Protein AF-A0A061IMQ5-F1 (afdb_monomer_lite)

pLDDT: mean 77.33, std 14.71, range [47.0, 93.0]

Secondary structure (DSSP, 8-state):
-------HHHHHHHHSTT------------SS---------SSPPP----TTHHHHHHHHHHHHH-

Sequence (66 aa):
WCNLCIDLVAFTSEIFKGAVFQSLDGIIVSANCKLRKIFTLKSKPRETADKDGFLCIALAILELTM

Foldseek 3Di:
DDDADDDVQVVCCVPPPPDGDDDDPDDDDDDPDDDDDDDDDPDDDDDPDDPCNVVVVVVVVVVVVD

Structure (mmCIF, N/CA/C/O backbone):
data_AF-A0A061IMQ5-F1
#
_entry.id   AF-A0A061IMQ5-F1
#
loop_
_atom_site.group_PDB
_atom_site.id
_atom_site.type_symbol
_atom_site.label_atom_id
_atom_site.label_alt_id
_atom_site.label_comp_id
_atom_site.label_asym_id
_atom_site.label_entity_id
_atom_site.label_seq_id
_atom_site.pdbx_PDB_ins_code
_atom_site.Cartn_x
_atom_site.Cartn_y
_atom_site.Cartn_z
_atom_site.occupancy
_atom_site.B_iso_or_equiv
_atom_site.auth_seq_id
_atom_site.auth_comp_id
_atom_site.auth_asym_id
_atom_site.auth_atom_id
_atom_site.pdbx_PDB_model_num
ATOM 1 N N . TRP A 1 1 ? 19.376 0.309 -1.201 1.00 79.44 1 TRP A N 1
ATOM 2 C CA . TRP A 1 1 ? 18.114 -0.380 -0.870 1.00 79.44 1 TRP A CA 1
ATOM 3 C C . TRP A 1 1 ? 17.640 0.197 0.445 1.00 79.44 1 TRP A C 1
ATOM 5 O O . TRP A 1 1 ? 18.403 0.121 1.396 1.00 79.44 1 TRP A O 1
ATOM 15 N N . CYS A 1 2 ? 16.462 0.808 0.480 1.00 77.75 2 CYS A N 1
ATOM 16 C CA . CYS A 1 2 ? 15.848 1.354 1.691 1.00 77.75 2 CYS A CA 1
ATOM 17 C C . CYS A 1 2 ? 14.505 0.652 1.935 1.00 77.75 2 CYS A C 1
ATOM 19 O O . CYS A 1 2 ? 13.941 0.055 1.012 1.00 77.75 2 CYS A O 1
ATOM 21 N N . ASN A 1 3 ? 14.026 0.688 3.178 1.00 83.56 3 ASN A N 1
ATOM 22 C CA . ASN A 1 3 ? 12.704 0.188 3.538 1.00 83.56 3 ASN A CA 1
ATOM 23 C C . ASN A 1 3 ? 11.813 1.386 3.849 1.00 83.56 3 ASN A C 1
ATOM 25 O O . ASN A 1 3 ? 12.092 2.128 4.784 1.00 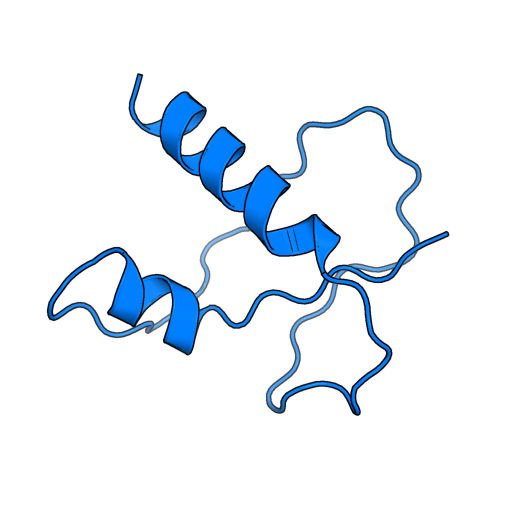83.56 3 ASN A O 1
ATOM 29 N N . LEU A 1 4 ? 10.735 1.545 3.088 1.00 85.12 4 LEU A N 1
ATOM 30 C CA . LEU A 1 4 ? 9.710 2.540 3.369 1.00 85.12 4 LEU A CA 1
ATOM 31 C C . LEU A 1 4 ? 8.562 1.865 4.122 1.00 85.12 4 LEU A C 1
ATOM 33 O O . LEU A 1 4 ? 8.005 0.876 3.643 1.00 85.12 4 LEU A O 1
ATOM 37 N N . CYS A 1 5 ? 8.208 2.399 5.290 1.00 85.62 5 CYS A N 1
ATOM 38 C CA . CYS A 1 5 ? 7.045 1.963 6.054 1.00 85.62 5 CYS A CA 1
ATOM 39 C C . CYS A 1 5 ? 6.099 3.140 6.259 1.00 85.62 5 CYS A C 1
ATOM 41 O O . CYS A 1 5 ? 6.520 4.204 6.706 1.00 85.62 5 CYS A O 1
ATOM 43 N N . ILE A 1 6 ? 4.819 2.920 5.971 1.00 87.19 6 ILE A N 1
ATOM 44 C CA . ILE A 1 6 ? 3.769 3.924 6.116 1.00 87.19 6 ILE A CA 1
ATOM 45 C C . ILE A 1 6 ? 2.755 3.398 7.126 1.00 87.19 6 ILE A C 1
ATOM 47 O O . ILE A 1 6 ? 2.202 2.313 6.949 1.00 87.19 6 ILE A O 1
ATOM 51 N N . ASP A 1 7 ? 2.522 4.161 8.192 1.00 88.31 7 ASP A N 1
ATOM 52 C CA . ASP A 1 7 ? 1.433 3.901 9.131 1.00 88.31 7 ASP A CA 1
ATOM 53 C C . ASP A 1 7 ? 0.150 4.530 8.582 1.00 88.31 7 ASP A C 1
ATOM 55 O O . ASP A 1 7 ? -0.098 5.718 8.764 1.00 88.31 7 ASP A O 1
ATOM 59 N N . LEU A 1 8 ? -0.649 3.728 7.877 1.00 88.50 8 LEU A N 1
ATOM 60 C CA . LEU A 1 8 ? -1.879 4.190 7.229 1.00 88.50 8 LEU A CA 1
ATOM 61 C C . LEU A 1 8 ? -2.934 4.689 8.227 1.00 88.50 8 LEU A C 1
ATOM 63 O O . LEU A 1 8 ? -3.726 5.561 7.876 1.00 88.50 8 LEU A O 1
ATOM 67 N N . VAL A 1 9 ? -2.945 4.171 9.460 1.00 88.44 9 VAL A N 1
ATOM 68 C CA . VAL A 1 9 ? -3.892 4.604 10.498 1.00 88.44 9 VAL A CA 1
ATOM 69 C C . VAL A 1 9 ? -3.527 6.006 10.969 1.00 88.44 9 VAL A C 1
ATOM 71 O O . VAL A 1 9 ? -4.373 6.900 10.915 1.00 88.44 9 VAL A O 1
ATOM 74 N N . ALA A 1 10 ? -2.265 6.208 11.364 1.00 87.25 10 ALA A N 1
ATOM 75 C CA . ALA A 1 10 ? -1.771 7.523 11.770 1.00 87.25 10 ALA A CA 1
ATOM 76 C C . ALA A 1 10 ? -1.921 8.534 10.625 1.00 87.25 10 ALA A C 1
ATOM 78 O O . ALA A 1 10 ? -2.556 9.573 10.801 1.00 87.25 10 ALA A O 1
ATOM 79 N N . PHE A 1 11 ? -1.460 8.160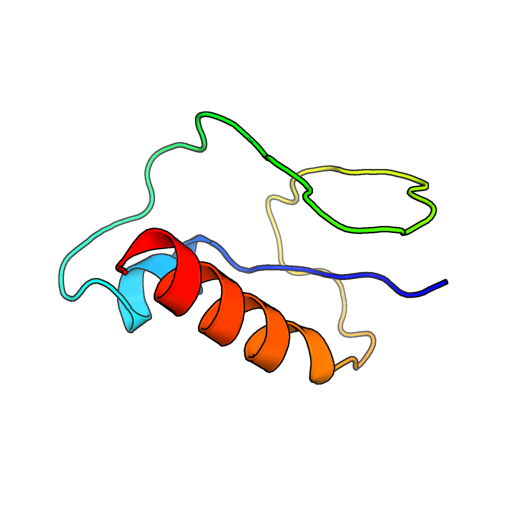 9.429 1.00 86.88 11 PHE A N 1
ATOM 80 C CA . PHE A 1 11 ? -1.540 8.977 8.223 1.00 86.88 11 PHE A CA 1
ATOM 81 C C . PHE A 1 11 ? -2.966 9.453 7.919 1.00 86.88 11 PHE A C 1
ATOM 83 O O . PHE A 1 11 ? -3.198 10.646 7.737 1.00 86.88 11 PHE A O 1
ATOM 90 N N . THR A 1 12 ? -3.942 8.540 7.917 1.00 87.69 12 THR A N 1
ATOM 91 C CA . THR A 1 12 ? -5.339 8.894 7.631 1.00 87.69 12 THR A CA 1
ATOM 92 C C . THR A 1 12 ? -5.890 9.856 8.682 1.00 87.69 12 THR A C 1
ATOM 94 O O . THR A 1 12 ? -6.532 10.838 8.323 1.00 87.69 12 THR A O 1
ATOM 97 N N . SER A 1 13 ? -5.614 9.606 9.966 1.00 87.31 13 SER A N 1
ATOM 98 C CA . SER A 1 13 ? -6.137 10.429 11.064 1.00 87.31 13 SER A CA 1
ATOM 99 C C . SER A 1 13 ? -5.529 11.836 11.127 1.00 87.31 13 SER A C 1
ATOM 101 O O . SER A 1 13 ? -6.217 12.783 11.510 1.00 87.31 13 SER A O 1
ATOM 103 N N . GLU A 1 14 ? -4.256 11.980 10.740 1.00 85.69 14 GLU A N 1
ATOM 104 C CA . GLU A 1 14 ? -3.542 13.261 10.740 1.00 85.69 14 GLU A CA 1
ATOM 105 C C . GLU A 1 14 ? -3.944 14.137 9.550 1.00 85.69 14 GLU A C 1
ATOM 107 O O . GLU A 1 14 ? -4.134 15.345 9.708 1.00 85.69 14 GLU A O 1
ATOM 112 N N . ILE A 1 15 ? -4.105 13.535 8.368 1.00 82.88 15 ILE A N 1
ATOM 113 C CA . ILE A 1 15 ? -4.430 14.261 7.135 1.00 82.88 15 ILE A CA 1
ATOM 114 C C . ILE A 1 15 ? -5.935 14.536 7.028 1.00 82.88 15 ILE A C 1
ATOM 116 O O . ILE A 1 15 ? -6.348 15.657 6.728 1.00 82.88 15 ILE A O 1
ATOM 120 N N . PHE A 1 16 ? -6.772 13.536 7.305 1.00 84.50 16 PHE A N 1
ATOM 121 C CA . PHE A 1 16 ? -8.221 13.621 7.151 1.00 84.50 16 PHE A CA 1
ATOM 122 C C . PHE A 1 16 ? -8.886 13.627 8.528 1.00 84.50 16 PHE A C 1
ATOM 124 O O . PHE A 1 16 ? -9.200 12.585 9.106 1.00 84.50 16 PHE A O 1
ATOM 131 N N . LYS A 1 17 ? -9.112 14.828 9.075 1.00 84.44 17 LYS A N 1
ATOM 132 C CA . LYS A 1 17 ? -9.723 14.999 10.402 1.00 84.44 17 LYS A CA 1
ATOM 133 C C . LYS A 1 17 ? -11.051 14.239 10.503 1.00 84.44 17 LYS A C 1
ATOM 135 O O . LYS A 1 17 ? -11.983 14.510 9.753 1.00 84.44 17 LYS A O 1
ATOM 140 N N . GLY A 1 18 ? -11.136 13.324 11.467 1.00 83.50 18 GLY A N 1
ATOM 141 C CA . GLY A 1 18 ? -12.331 12.511 11.722 1.00 83.50 18 GLY A CA 1
ATOM 142 C C . GLY A 1 18 ? -12.460 11.258 10.850 1.00 83.50 18 GLY A C 1
ATOM 143 O O . GLY A 1 18 ? -13.406 10.497 11.042 1.00 83.50 18 GLY A O 1
ATOM 144 N N . ALA A 1 19 ? -11.526 11.007 9.931 1.00 87.94 19 ALA A N 1
ATOM 145 C CA . ALA A 1 19 ? -11.493 9.772 9.161 1.00 87.94 19 ALA A CA 1
ATOM 146 C C . ALA A 1 19 ? -10.786 8.652 9.937 1.00 87.94 19 ALA A C 1
ATOM 148 O O . ALA A 1 19 ? -9.799 8.871 10.643 1.00 87.94 19 ALA A O 1
ATOM 149 N N . VAL A 1 20 ? -11.284 7.427 9.766 1.00 89.88 20 VAL A N 1
ATOM 150 C CA . VAL A 1 20 ? -10.690 6.207 10.317 1.00 89.88 20 VAL A CA 1
ATOM 151 C C . VAL A 1 20 ? -10.315 5.303 9.155 1.00 89.88 20 VAL A C 1
ATOM 153 O O . VAL A 1 20 ? -11.150 5.017 8.300 1.00 89.88 20 VAL A O 1
ATOM 156 N N . PHE A 1 21 ? -9.069 4.835 9.136 1.00 89.25 21 PHE A N 1
ATOM 157 C CA . PHE A 1 21 ? -8.621 3.849 8.158 1.00 89.25 21 PHE A CA 1
ATOM 158 C C . PHE A 1 21 ? -9.433 2.547 8.298 1.00 89.25 21 PHE A C 1
ATOM 160 O O . PHE A 1 21 ? -9.521 1.994 9.393 1.00 89.25 21 PHE A O 1
ATOM 167 N N . GLN A 1 22 ? -10.021 2.064 7.201 1.00 92.19 22 GLN A N 1
ATOM 168 C CA . GLN A 1 22 ? -10.857 0.852 7.178 1.00 92.19 22 GLN A CA 1
ATOM 169 C C . GLN A 1 22 ? -10.193 -0.272 6.384 1.00 92.19 22 GLN A C 1
ATOM 171 O O . GLN A 1 22 ? -9.924 -1.352 6.909 1.00 92.19 22 GLN A O 1
ATOM 176 N N . SER A 1 23 ? -9.904 -0.003 5.116 1.00 92.94 23 SER A N 1
ATOM 177 C CA . SER A 1 23 ? -9.335 -0.953 4.169 1.00 92.94 23 SER A CA 1
ATOM 178 C C . SER A 1 23 ? -8.394 -0.237 3.208 1.00 92.94 23 SER A C 1
ATOM 180 O O . SER A 1 23 ? -8.442 0.982 3.055 1.00 92.94 23 SER A O 1
ATOM 182 N N . LEU A 1 24 ? -7.517 -1.013 2.575 1.00 90.94 24 LEU A N 1
ATOM 183 C CA . LEU A 1 24 ? -6.662 -0.550 1.493 1.00 90.94 24 LEU A CA 1
ATOM 184 C C . LEU A 1 24 ? -7.093 -1.253 0.207 1.00 90.94 24 LEU A C 1
ATOM 186 O O . LEU A 1 24 ? -7.034 -2.479 0.133 1.00 90.94 24 LEU A O 1
ATOM 190 N N . ASP A 1 25 ? -7.502 -0.468 -0.785 1.00 90.62 25 ASP A N 1
ATOM 191 C CA . ASP A 1 25 ? -8.036 -0.995 -2.044 1.00 90.62 25 ASP A CA 1
ATOM 192 C C . ASP A 1 25 ? -6.925 -1.354 -3.040 1.00 90.62 25 ASP A C 1
ATOM 194 O O . ASP A 1 25 ? -7.027 -2.335 -3.775 1.00 90.62 25 ASP A O 1
ATOM 198 N N . GLY A 1 26 ? -5.826 -0.594 -3.049 1.00 89.56 26 GLY A N 1
ATOM 199 C CA . GLY A 1 26 ? -4.706 -0.822 -3.956 1.00 89.56 26 GLY A CA 1
ATOM 200 C C . GLY A 1 26 ? -3.458 -0.023 -3.592 1.00 89.56 26 GLY A C 1
ATOM 201 O O . GLY A 1 26 ? -3.515 0.949 -2.843 1.00 89.56 26 GLY A O 1
ATOM 202 N N . ILE A 1 27 ? -2.313 -0.454 -4.126 1.00 89.69 27 ILE A N 1
ATOM 203 C CA . ILE A 1 27 ? -1.027 0.245 -4.012 1.00 89.69 27 ILE A CA 1
ATOM 204 C C . ILE A 1 27 ? -0.542 0.533 -5.427 1.00 89.69 27 ILE A C 1
ATOM 206 O O . ILE A 1 27 ? -0.352 -0.393 -6.214 1.00 89.69 27 ILE A O 1
ATOM 210 N N . ILE A 1 28 ? -0.315 1.808 -5.732 1.00 88.25 28 ILE A N 1
ATOM 211 C CA . ILE A 1 28 ? 0.260 2.259 -7.000 1.00 88.25 28 ILE A CA 1
ATOM 212 C C . ILE A 1 28 ? 1.644 2.832 -6.702 1.00 88.25 28 ILE A C 1
ATOM 214 O O . ILE A 1 28 ? 1.804 3.623 -5.775 1.00 88.25 28 ILE A O 1
ATOM 218 N N . VAL A 1 29 ? 2.651 2.419 -7.474 1.00 87.25 29 VAL A N 1
ATOM 219 C CA . VAL A 1 29 ? 4.020 2.936 -7.359 1.00 87.25 29 VAL A CA 1
ATOM 220 C C . VAL A 1 29 ? 4.419 3.552 -8.691 1.00 87.25 29 VAL A C 1
ATOM 222 O O . VAL A 1 29 ? 4.648 2.838 -9.665 1.00 87.25 29 VAL A O 1
ATOM 225 N N . SER A 1 30 ? 4.533 4.876 -8.705 1.00 86.25 30 SER A N 1
ATOM 226 C CA . SER A 1 30 ? 4.913 5.659 -9.881 1.00 86.25 30 SER A CA 1
ATOM 227 C C . SER A 1 30 ? 6.285 6.285 -9.647 1.00 86.25 30 SER A C 1
ATOM 229 O O . SER A 1 30 ? 6.396 7.427 -9.218 1.00 86.25 30 SER A O 1
ATOM 231 N N . ALA A 1 31 ? 7.348 5.509 -9.854 1.00 81.69 31 ALA A N 1
ATOM 232 C CA . ALA A 1 31 ? 8.726 5.978 -9.721 1.00 81.69 31 ALA A CA 1
ATOM 233 C C . ALA A 1 31 ? 9.684 5.097 -10.532 1.00 81.69 31 ALA A C 1
ATOM 235 O O . ALA A 1 31 ? 9.415 3.919 -10.766 1.00 81.69 31 ALA A O 1
ATOM 236 N N . ASN A 1 32 ? 10.849 5.637 -10.900 1.00 84.06 32 ASN A N 1
ATOM 237 C CA . ASN A 1 32 ? 11.943 4.830 -11.439 1.00 84.06 32 ASN A CA 1
ATOM 238 C C . ASN A 1 32 ? 12.769 4.246 -10.283 1.00 84.06 32 ASN A C 1
ATOM 240 O O . ASN A 1 32 ? 13.791 4.803 -9.880 1.00 84.06 32 ASN A O 1
ATOM 244 N N . CYS A 1 33 ? 12.286 3.151 -9.693 1.00 84.88 33 CYS A N 1
ATOM 245 C CA . CYS A 1 33 ? 12.959 2.479 -8.585 1.00 84.88 33 CYS A CA 1
ATOM 246 C C . CYS A 1 33 ? 12.909 0.950 -8.714 1.00 84.88 33 CYS A C 1
ATOM 248 O O . CYS A 1 33 ? 12.035 0.371 -9.358 1.00 84.88 33 CYS A O 1
ATOM 250 N N . LYS A 1 34 ? 13.875 0.270 -8.084 1.00 89.81 34 LYS A N 1
ATOM 251 C CA . LYS A 1 34 ? 13.921 -1.197 -8.042 1.00 89.81 34 LYS A CA 1
ATOM 252 C C . LYS A 1 34 ? 13.251 -1.708 -6.770 1.00 89.81 34 LYS A C 1
ATOM 254 O O . LYS A 1 34 ? 13.773 -1.518 -5.672 1.00 89.81 34 LYS A O 1
ATOM 259 N N . LEU A 1 35 ? 12.131 -2.407 -6.927 1.00 90.56 35 LEU A N 1
ATOM 260 C CA . LEU A 1 35 ? 11.359 -2.969 -5.818 1.00 90.56 35 LEU A CA 1
ATOM 261 C C . LEU A 1 35 ? 11.824 -4.390 -5.480 1.00 90.56 35 LEU A C 1
ATOM 263 O O . LEU A 1 35 ? 12.078 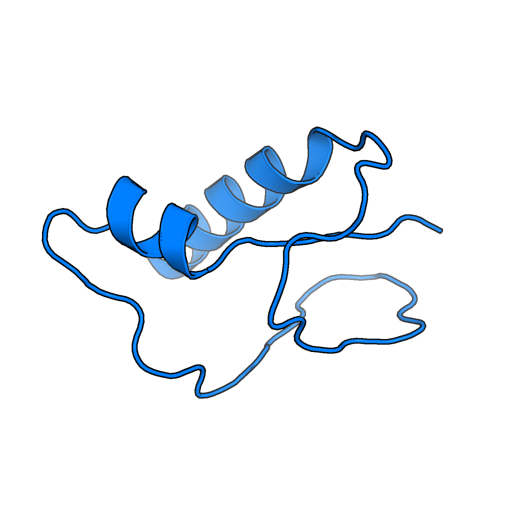-5.200 -6.370 1.00 90.56 35 LEU A O 1
ATOM 267 N N . ARG A 1 36 ? 11.935 -4.701 -4.180 1.00 93.00 36 ARG A N 1
ATOM 268 C CA . ARG A 1 36 ? 12.163 -6.083 -3.706 1.00 93.00 36 ARG A CA 1
ATOM 269 C C . ARG A 1 36 ? 10.888 -6.753 -3.238 1.00 93.00 36 ARG A C 1
ATOM 271 O O . ARG A 1 36 ? 10.646 -7.906 -3.572 1.00 93.00 36 ARG A O 1
ATOM 278 N N . LYS A 1 37 ? 10.129 -6.064 -2.389 1.00 90.31 37 LYS A N 1
ATOM 279 C CA . LYS A 1 37 ? 8.942 -6.616 -1.747 1.00 90.31 37 LYS A CA 1
ATOM 280 C C . LYS A 1 37 ? 8.039 -5.484 -1.281 1.00 90.31 37 LYS A C 1
ATOM 282 O O . LYS A 1 37 ? 8.524 -4.539 -0.668 1.00 90.31 37 LYS A O 1
ATOM 287 N N . ILE A 1 38 ? 6.745 -5.632 -1.534 1.00 91.44 38 ILE A N 1
ATOM 288 C CA . ILE A 1 38 ? 5.679 -4.822 -0.945 1.00 91.44 38 ILE A CA 1
ATOM 289 C C . ILE A 1 38 ? 4.854 -5.764 -0.074 1.00 91.44 38 ILE A C 1
ATOM 291 O O . ILE A 1 38 ? 4.548 -6.883 -0.489 1.00 91.44 38 ILE A O 1
ATOM 295 N N . PHE A 1 39 ? 4.556 -5.353 1.152 1.00 92.06 39 PHE A N 1
ATOM 296 C CA . PHE A 1 39 ? 3.738 -6.132 2.074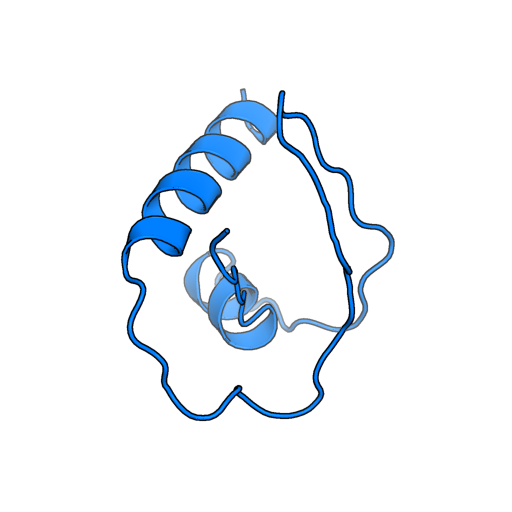 1.00 92.06 39 PHE A CA 1
ATOM 297 C C . PHE A 1 39 ? 3.126 -5.227 3.138 1.00 92.06 39 PHE A C 1
ATOM 299 O O . PHE A 1 39 ? 3.678 -4.183 3.478 1.00 92.06 39 PHE A O 1
ATOM 306 N N . THR A 1 40 ? 1.995 -5.660 3.682 1.00 91.56 40 THR A N 1
ATOM 307 C CA . THR A 1 40 ? 1.330 -5.004 4.809 1.00 91.56 40 THR A CA 1
ATOM 308 C C . THR A 1 40 ? 1.814 -5.592 6.129 1.00 91.56 40 THR A C 1
ATOM 310 O O . THR A 1 40 ? 2.014 -6.805 6.240 1.00 91.56 40 THR A O 1
ATOM 313 N N . LEU A 1 41 ? 1.937 -4.753 7.153 1.00 89.56 41 LEU A N 1
ATOM 314 C CA . LEU A 1 41 ? 2.238 -5.165 8.521 1.00 89.56 41 LEU A CA 1
ATOM 315 C C . LEU A 1 41 ? 1.077 -4.789 9.441 1.00 89.56 41 LEU A C 1
ATOM 317 O O . LEU A 1 41 ? 0.536 -3.694 9.339 1.00 89.56 41 LEU A O 1
ATOM 321 N N . LYS A 1 42 ? 0.718 -5.687 10.366 1.00 85.06 42 LYS A N 1
ATOM 322 C CA . LYS A 1 42 ? -0.279 -5.395 11.413 1.00 85.06 42 LYS A CA 1
ATOM 323 C C . LYS A 1 42 ? 0.297 -4.581 12.575 1.00 85.06 42 LYS A C 1
ATOM 325 O O . LYS A 1 42 ? -0.450 -3.980 13.333 1.00 85.06 42 LYS A O 1
ATOM 330 N N . SER A 1 43 ? 1.617 -4.595 12.733 1.00 84.19 43 SER A N 1
ATOM 331 C CA . SER A 1 43 ? 2.342 -3.908 13.799 1.00 84.19 43 SER A CA 1
ATOM 332 C C . SER A 1 43 ? 3.471 -3.080 13.206 1.00 84.19 43 SER A C 1
ATOM 334 O O . SER A 1 43 ? 4.068 -3.485 12.206 1.00 84.19 43 SER A O 1
ATOM 336 N N . LYS A 1 44 ? 3.809 -1.958 13.849 1.00 76.38 44 LYS A N 1
ATOM 337 C CA . LYS A 1 44 ? 4.946 -1.133 13.431 1.00 76.38 44 LYS A CA 1
ATOM 338 C C . LYS A 1 44 ? 6.221 -1.985 13.360 1.00 76.38 44 LYS A C 1
ATOM 340 O O . LYS A 1 44 ? 6.457 -2.791 14.267 1.00 76.38 44 LYS A O 1
ATOM 345 N N . PRO A 1 45 ? 7.030 -1.852 12.296 1.00 77.62 45 PRO A N 1
ATOM 346 C CA . PRO A 1 45 ? 8.331 -2.497 12.256 1.00 77.62 45 PRO A CA 1
ATOM 347 C C . PRO A 1 45 ? 9.189 -1.974 13.413 1.00 77.62 45 PRO A C 1
ATOM 349 O O . PRO A 1 45 ? 9.080 -0.808 13.793 1.00 77.62 45 PRO A O 1
ATOM 352 N N . ARG A 1 46 ? 10.039 -2.837 13.988 1.00 74.50 46 ARG A N 1
ATOM 353 C CA . ARG A 1 46 ? 11.063 -2.396 14.949 1.00 74.50 46 ARG A CA 1
ATOM 354 C C . ARG A 1 46 ? 11.890 -1.304 14.275 1.00 74.50 46 ARG A C 1
ATOM 356 O O . ARG A 1 46 ? 12.422 -1.547 13.193 1.00 74.50 46 ARG A O 1
ATOM 363 N N . GLU A 1 47 ? 11.929 -0.122 14.892 1.00 58.72 47 GLU A N 1
ATOM 364 C CA . GLU A 1 47 ? 12.527 1.084 14.318 1.00 58.72 47 GLU A CA 1
ATOM 365 C C . GLU A 1 47 ? 13.902 0.786 13.721 1.00 58.72 47 GLU A C 1
ATOM 367 O O . GLU A 1 47 ? 14.854 0.438 14.416 1.00 58.72 47 GLU A O 1
ATOM 372 N N . THR A 1 48 ? 13.990 0.930 12.405 1.00 53.69 48 THR A N 1
ATOM 373 C CA . THR A 1 48 ? 15.247 1.195 11.717 1.00 53.69 48 THR A CA 1
ATOM 374 C C . THR A 1 48 ? 15.030 2.571 11.108 1.00 53.69 48 THR A C 1
ATOM 376 O O . THR A 1 48 ? 14.151 2.729 10.266 1.00 53.69 48 THR A O 1
ATOM 379 N N . ALA A 1 49 ? 15.699 3.578 11.664 1.00 51.25 49 ALA A N 1
ATOM 380 C CA . ALA A 1 49 ? 15.458 4.986 11.382 1.00 51.25 49 ALA A CA 1
ATOM 381 C C . ALA A 1 49 ? 15.577 5.295 9.884 1.00 51.25 49 ALA A C 1
ATOM 383 O O . ALA A 1 49 ? 16.660 5.162 9.322 1.00 51.25 49 ALA A O 1
ATOM 384 N N . ASP A 1 50 ? 14.492 5.747 9.258 1.00 54.62 50 ASP A N 1
ATOM 385 C CA . ASP A 1 50 ? 14.571 6.426 7.967 1.00 54.62 50 ASP A CA 1
ATOM 386 C C . ASP A 1 50 ? 13.462 7.487 7.892 1.00 54.62 50 ASP A C 1
ATOM 388 O O . ASP A 1 50 ? 12.271 7.177 7.818 1.00 54.62 50 ASP A O 1
ATOM 392 N N . LYS A 1 51 ? 13.854 8.756 8.048 1.00 54.22 51 LYS A N 1
ATOM 393 C CA . LYS A 1 51 ? 12.952 9.917 8.184 1.00 54.22 51 LYS A CA 1
ATOM 394 C C . LYS A 1 51 ? 12.469 10.461 6.833 1.00 54.22 51 LYS A C 1
ATOM 396 O O . LYS A 1 51 ? 11.585 11.313 6.803 1.00 54.22 51 LYS A O 1
ATOM 401 N N . ASP A 1 52 ? 12.995 9.937 5.728 1.00 54.81 52 ASP A N 1
ATOM 402 C CA . ASP A 1 52 ? 12.786 10.483 4.383 1.00 54.81 52 ASP A CA 1
ATOM 403 C C . ASP A 1 52 ? 11.419 10.116 3.774 1.00 54.81 52 ASP A C 1
ATOM 405 O O . ASP A 1 52 ? 10.950 10.755 2.832 1.00 54.81 52 ASP A O 1
ATOM 409 N N . GLY A 1 53 ? 10.724 9.123 4.342 1.00 55.47 53 GLY A N 1
ATOM 410 C CA . GLY A 1 53 ? 9.442 8.636 3.824 1.00 55.47 53 GLY A CA 1
ATOM 411 C C . GLY A 1 53 ? 8.291 9.643 3.898 1.00 55.47 53 GLY A C 1
ATOM 412 O O . GLY A 1 53 ? 7.413 9.633 3.038 1.00 55.47 53 GLY A O 1
ATOM 413 N N . PHE A 1 54 ? 8.298 10.536 4.890 1.00 56.81 54 PHE A N 1
ATOM 414 C CA . PHE A 1 54 ? 7.204 11.490 5.111 1.00 56.81 54 PHE A CA 1
ATOM 415 C C . PHE A 1 54 ? 7.156 12.590 4.038 1.00 56.81 54 PHE A C 1
ATOM 417 O O . PHE A 1 54 ? 6.076 12.997 3.613 1.00 56.81 54 PHE A O 1
ATOM 424 N N . LEU A 1 55 ? 8.322 13.031 3.550 1.00 55.41 55 LEU A N 1
ATOM 425 C CA . LEU A 1 55 ? 8.422 14.065 2.516 1.00 55.41 55 LEU A CA 1
ATOM 426 C C . LEU A 1 55 ? 7.886 13.568 1.163 1.00 55.41 55 LEU A C 1
ATOM 428 O O . LEU A 1 55 ? 7.167 14.294 0.477 1.00 55.41 55 LEU A O 1
ATOM 432 N N . CYS A 1 56 ? 8.177 12.314 0.802 1.00 56.41 56 CYS A N 1
ATOM 433 C CA . CYS A 1 56 ? 7.664 11.696 -0.424 1.00 56.41 56 CYS A CA 1
ATOM 434 C C . CYS A 1 56 ? 6.136 11.554 -0.415 1.00 56.41 56 CYS A C 1
ATOM 436 O O . CYS A 1 56 ? 5.495 11.743 -1.446 1.00 56.41 56 CYS A O 1
ATOM 438 N N . ILE A 1 57 ? 5.548 11.243 0.742 1.00 62.03 57 ILE A N 1
ATOM 439 C CA . ILE A 1 57 ? 4.095 11.096 0.872 1.00 62.03 57 ILE A CA 1
ATOM 440 C C . ILE A 1 57 ? 3.395 12.448 0.702 1.00 62.03 57 ILE A C 1
ATOM 442 O O . ILE A 1 57 ? 2.403 12.529 -0.017 1.00 62.03 57 ILE A O 1
ATOM 446 N N . ALA A 1 58 ? 3.924 13.518 1.304 1.00 57.84 58 ALA A N 1
ATOM 447 C CA . ALA A 1 58 ? 3.358 14.859 1.154 1.00 57.84 58 ALA A CA 1
ATOM 448 C C . ALA A 1 58 ? 3.326 15.321 -0.316 1.00 57.84 58 ALA A C 1
ATOM 450 O O . ALA A 1 58 ? 2.326 15.885 -0.758 1.00 57.84 58 ALA A O 1
ATOM 451 N N . LEU A 1 59 ? 4.382 15.025 -1.084 1.00 56.34 59 LEU A N 1
ATOM 452 C CA . LEU A 1 59 ? 4.428 15.296 -2.526 1.00 56.34 59 LEU A CA 1
ATOM 453 C C . LEU A 1 59 ? 3.371 14.493 -3.301 1.00 56.34 59 LEU A C 1
ATOM 455 O O . LEU A 1 59 ? 2.670 15.068 -4.127 1.00 56.34 59 LEU A O 1
ATOM 459 N N . ALA A 1 60 ? 3.201 13.202 -2.998 1.00 59.34 60 ALA A N 1
ATO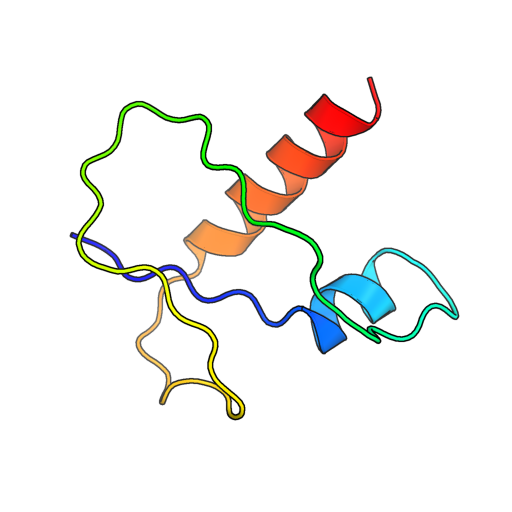M 460 C CA . ALA A 1 60 ? 2.203 12.359 -3.662 1.00 59.34 60 ALA A CA 1
ATOM 461 C C . ALA A 1 60 ? 0.756 12.812 -3.391 1.00 59.34 60 ALA A C 1
ATOM 463 O O . ALA A 1 60 ? -0.082 12.757 -4.287 1.00 59.34 60 ALA A O 1
ATOM 464 N N . ILE A 1 61 ? 0.453 13.289 -2.177 1.00 62.75 61 ILE A N 1
ATOM 465 C CA . ILE A 1 61 ? -0.866 13.871 -1.871 1.00 62.75 61 ILE A CA 1
ATOM 466 C C . ILE A 1 61 ? -1.091 15.143 -2.694 1.00 62.75 61 ILE A C 1
ATOM 468 O O . ILE A 1 61 ? -2.182 15.315 -3.235 1.00 62.75 61 ILE A O 1
ATOM 472 N N . LEU A 1 62 ? -0.081 16.019 -2.802 1.00 57.94 62 LEU A N 1
ATOM 473 C CA . LEU A 1 62 ? -0.185 17.251 -3.590 1.00 57.94 62 LEU A CA 1
ATOM 474 C C . LEU A 1 62 ? -0.443 16.950 -5.075 1.00 57.94 62 LEU A C 1
ATOM 476 O O . LEU A 1 62 ? -1.310 17.577 -5.671 1.00 57.94 62 LEU A O 1
ATOM 480 N N . GLU A 1 63 ? 0.247 15.961 -5.653 1.00 57.22 63 GLU A N 1
ATOM 481 C CA . GLU A 1 63 ? 0.023 15.543 -7.048 1.00 57.22 63 GLU A CA 1
ATOM 482 C C . GLU A 1 63 ? -1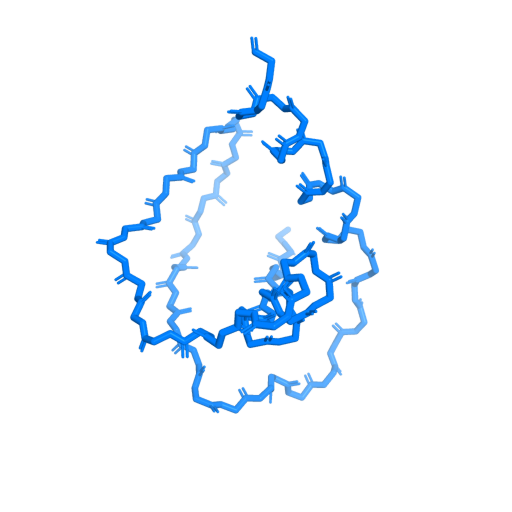.343 14.886 -7.286 1.00 57.22 63 GLU A C 1
ATOM 484 O O . GLU A 1 63 ? -1.872 14.983 -8.384 1.00 57.22 63 GLU A O 1
ATOM 489 N N . LEU A 1 64 ? -1.930 14.221 -6.287 1.00 52.59 64 LEU A N 1
ATOM 490 C CA . LEU A 1 64 ? -3.267 13.621 -6.404 1.00 52.59 64 LEU A CA 1
ATOM 491 C C . LEU A 1 64 ? -4.407 14.625 -6.167 1.00 52.59 64 LEU A C 1
ATOM 493 O O . LEU A 1 64 ? -5.560 14.310 -6.457 1.00 52.59 64 LEU A O 1
ATOM 497 N N . THR A 1 65 ? -4.107 15.795 -5.594 1.00 53.62 65 THR A N 1
ATOM 498 C CA . THR A 1 65 ? -5.091 16.859 -5.322 1.00 53.62 65 THR A CA 1
ATOM 499 C C . THR A 1 65 ? -5.014 18.046 -6.288 1.00 53.62 65 THR A C 1
ATOM 501 O O . THR A 1 65 ? -5.920 18.882 -6.254 1.00 53.62 65 THR A O 1
ATOM 504 N N . MET A 1 66 ? -3.991 18.112 -7.149 1.00 47.00 66 MET A N 1
ATOM 505 C CA . MET A 1 66 ? -3.893 19.029 -8.298 1.00 47.00 66 MET A CA 1
ATOM 506 C C . MET A 1 66 ? -4.412 18.388 -9.585 1.00 47.00 66 MET A C 1
ATOM 508 O O . MET A 1 66 ? -4.982 19.146 -10.401 1.00 47.00 66 MET A O 1
#

Radius of gyration: 12.85 Å; chains: 1; bounding box: 30×26×26 Å

InterPro domains:
  IPR007714 CFA20 domain [PF05018] (1-43)
  IPR040441 Cilia- and flagella-associated protein 20/CFAP20DC [PTHR12458] (1-49)

Organism: Cricetulus griseus (NCBI:txid10029)